Protein AF-A0A965PMH9-F1 (afdb_monomer_lite)

Foldseek 3Di:
DDDPDDDLDPVVLCVQLNQLLLQLLLQQCVQFVPDDQPWGKRPDDLVNSCQLSVHDSVSSVSSLVSCVVVVQWDWDCDDPDIIITGNPVPDPPSSVVSSVVCVVVSVVSVVVVVVVVVPPDD

pLDDT: mean 71.99, std 14.09, range [33.69, 89.69]

Sequence (122 aa):
KTTKMYNPKNEQFDEQFGLGASMVLTALYFDVKNKPECIQYSALTSRQLSSLATTSPRTTANILDRMEAQDLIKRDYNGNYRSILVNLNKLPEDLVNLCENNAKEFEKRAYATITSSKMVFA

Secondary structure (DSSP, 8-state):
---------HHHHHHHH-TTHHHHHHHHHHHHHTS-TT-PEE---HHHHHHHTT--HHHHHHHHHHHHTTTSEEEEEETTEEEEEE-GGGS-HHHHHHHHHHHHHHHHHHHHHHHHTTSS--

Radius of gyration: 14.68 Å; chains: 1; bounding box: 46×26×40 Å

Structure (mmCIF, N/CA/C/O backbone):
data_AF-A0A965PMH9-F1
#
_entry.id   AF-A0A965PMH9-F1
#
loop_
_atom_site.group_PDB
_atom_site.id
_atom_site.type_symbol
_atom_site.label_atom_id
_atom_site.label_alt_id
_atom_site.label_comp_id
_atom_site.label_asym_id
_atom_site.label_entity_id
_atom_site.label_seq_id
_atom_site.pdbx_PDB_ins_code
_atom_site.Cartn_x
_atom_site.Cartn_y
_atom_site.Cartn_z
_atom_site.occupancy
_atom_site.B_iso_or_equiv
_atom_site.auth_seq_id
_atom_site.auth_comp_id
_atom_site.auth_asym_id
_atom_site.auth_atom_id
_atom_site.pdbx_PDB_model_num
ATOM 1 N N . LYS A 1 1 ? -20.057 -5.784 20.564 1.00 40.22 1 LYS A N 1
ATOM 2 C CA . LYS A 1 1 ? -18.866 -5.865 19.683 1.00 40.22 1 LYS A CA 1
ATOM 3 C C . LYS A 1 1 ? -18.104 -4.559 19.838 1.00 40.22 1 LYS A C 1
ATOM 5 O O . LYS A 1 1 ? -18.588 -3.545 19.367 1.00 40.22 1 LYS A O 1
ATOM 10 N N . THR A 1 2 ? -17.005 -4.561 20.584 1.00 37.84 2 THR A N 1
ATOM 11 C CA . THR A 1 2 ? -16.127 -3.398 20.741 1.00 37.84 2 THR A CA 1
ATOM 12 C C . THR A 1 2 ? -15.316 -3.238 19.460 1.00 37.84 2 THR A C 1
ATOM 14 O O . THR A 1 2 ? -14.503 -4.093 19.112 1.00 37.84 2 THR A O 1
ATOM 17 N N . THR A 1 3 ? -15.594 -2.177 18.712 1.00 41.25 3 THR A N 1
ATOM 18 C CA . THR A 1 3 ? -14.730 -1.678 17.644 1.00 41.25 3 THR A CA 1
ATOM 19 C C . THR A 1 3 ? -13.379 -1.383 18.282 1.00 41.25 3 THR A C 1
ATOM 21 O O . THR A 1 3 ? -13.275 -0.507 19.138 1.00 41.25 3 THR A O 1
ATOM 24 N N . LYS A 1 4 ? -12.356 -2.175 17.946 1.00 43.81 4 LYS A N 1
ATOM 25 C CA . LYS A 1 4 ? -10.981 -1.881 18.352 1.00 43.81 4 LYS A CA 1
ATOM 26 C C . LYS A 1 4 ? -10.648 -0.497 17.798 1.00 43.81 4 LYS A C 1
ATOM 28 O O . LYS A 1 4 ? -10.645 -0.316 16.584 1.00 43.81 4 LYS A O 1
ATOM 33 N N . MET A 1 5 ? -10.471 0.473 18.690 1.00 46.69 5 MET A N 1
ATOM 34 C CA . MET A 1 5 ? -10.009 1.806 18.324 1.00 46.69 5 MET A CA 1
ATOM 35 C C . MET A 1 5 ? -8.607 1.681 17.725 1.00 46.69 5 MET A C 1
ATOM 37 O O . MET A 1 5 ? -7.726 1.060 18.322 1.00 46.69 5 MET A O 1
ATOM 41 N N . TYR A 1 6 ? -8.452 2.226 16.522 1.00 52.59 6 TYR A N 1
ATOM 42 C CA . TYR A 1 6 ? -7.184 2.341 15.812 1.00 52.59 6 TYR A CA 1
ATOM 43 C C . TYR A 1 6 ? -6.236 3.252 16.603 1.00 52.59 6 TYR A C 1
ATOM 45 O O . TYR A 1 6 ? -6.685 4.212 17.225 1.00 52.59 6 TYR A O 1
ATOM 53 N N . ASN A 1 7 ? -4.939 2.944 16.608 1.00 49.53 7 ASN A N 1
ATOM 54 C CA . ASN A 1 7 ? -3.932 3.750 17.297 1.00 49.53 7 ASN A CA 1
ATOM 55 C C . ASN A 1 7 ? -2.803 4.095 16.297 1.00 49.53 7 ASN A C 1
ATOM 57 O O . ASN A 1 7 ? -2.212 3.179 15.722 1.00 49.53 7 ASN A O 1
ATOM 61 N N . PRO A 1 8 ? -2.539 5.386 16.017 1.00 52.25 8 PRO A N 1
ATOM 62 C CA . PRO A 1 8 ? -1.832 5.846 14.812 1.00 52.25 8 PRO A CA 1
ATOM 63 C C . PRO A 1 8 ? -0.298 5.728 14.837 1.00 52.25 8 PRO A C 1
ATOM 65 O O . PRO A 1 8 ? 0.385 6.442 14.106 1.00 52.25 8 PRO A O 1
ATOM 68 N N . LYS A 1 9 ? 0.301 4.864 15.665 1.00 63.41 9 LYS A N 1
ATOM 69 C CA . LYS A 1 9 ? 1.767 4.698 15.674 1.00 63.41 9 LYS A CA 1
ATOM 70 C C . LYS A 1 9 ? 2.210 3.668 14.633 1.00 63.41 9 LYS A C 1
ATOM 72 O O . LYS A 1 9 ? 1.653 2.576 14.579 1.00 63.41 9 LYS A O 1
ATOM 77 N N . ASN A 1 10 ? 3.261 3.991 13.868 1.00 60.34 10 ASN A N 1
ATOM 78 C CA . ASN A 1 10 ? 3.868 3.104 12.858 1.00 60.34 10 ASN A CA 1
ATOM 79 C C . ASN A 1 10 ? 4.100 1.677 13.386 1.00 60.34 10 ASN A C 1
ATOM 81 O O . ASN A 1 10 ? 3.728 0.713 12.726 1.00 60.34 10 ASN A O 1
ATOM 85 N N . GLU A 1 11 ? 4.647 1.551 14.598 1.00 66.19 11 GLU A N 1
ATOM 86 C CA . GLU A 1 11 ? 4.929 0.258 15.238 1.00 66.19 11 GLU A CA 1
ATOM 87 C C . GLU A 1 11 ? 3.658 -0.572 15.469 1.00 66.19 11 GLU A C 1
ATOM 89 O O . GLU A 1 11 ? 3.647 -1.764 15.194 1.00 66.19 11 GLU A O 1
ATOM 94 N N . GLN A 1 12 ? 2.553 0.056 15.875 1.00 72.12 12 GLN A N 1
ATOM 95 C CA . GLN A 1 12 ? 1.289 -0.639 16.150 1.00 72.12 12 GLN A CA 1
ATOM 96 C C . GLN A 1 12 ? 0.563 -1.052 14.866 1.00 72.12 12 GLN A C 1
ATOM 98 O O . GLN A 1 12 ? -0.074 -2.105 14.814 1.00 72.12 12 GLN A O 1
ATOM 103 N N . PHE A 1 13 ? 0.679 -0.243 13.810 1.00 75.75 13 PHE A N 1
ATOM 104 C CA . PHE A 1 13 ? 0.151 -0.595 12.495 1.00 75.75 13 PHE A CA 1
ATOM 105 C C . PHE A 1 13 ? 0.910 -1.788 11.898 1.00 75.75 13 PHE A C 1
ATOM 107 O O . PHE A 1 13 ? 0.302 -2.751 11.422 1.00 75.75 13 PHE A O 1
ATOM 114 N N . ASP A 1 14 ? 2.239 -1.767 11.986 1.00 81.25 14 ASP A N 1
ATOM 115 C CA . ASP A 1 14 ? 3.089 -2.869 11.540 1.00 81.25 14 ASP A CA 1
ATOM 116 C C . ASP A 1 14 ? 2.913 -4.129 12.407 1.00 81.25 14 ASP A C 1
ATOM 118 O O . ASP A 1 14 ? 2.924 -5.240 11.881 1.00 81.25 14 ASP A O 1
ATOM 122 N N . GLU A 1 15 ? 2.663 -4.008 13.711 1.00 81.31 15 GLU A N 1
ATOM 123 C CA . GLU A 1 15 ? 2.304 -5.148 14.569 1.00 81.31 15 GLU A CA 1
ATOM 124 C C . GLU A 1 15 ? 0.974 -5.795 14.150 1.00 81.31 15 GLU A C 1
ATOM 126 O O . GLU A 1 15 ? 0.849 -7.023 14.123 1.00 81.31 15 GLU A O 1
ATOM 131 N N . GLN A 1 16 ? -0.021 -4.984 13.783 1.00 79.19 16 GLN A N 1
ATOM 132 C CA . GLN A 1 16 ? -1.353 -5.461 13.413 1.00 79.19 16 GLN A CA 1
ATOM 133 C C . GLN A 1 16 ? -1.386 -6.099 12.016 1.00 79.19 16 GLN A C 1
ATOM 135 O O . GLN A 1 16 ? -2.011 -7.146 11.816 1.00 79.19 16 GLN A O 1
ATOM 140 N N . PHE A 1 17 ? -0.723 -5.480 11.038 1.00 79.50 17 PHE A N 1
ATOM 141 C CA . PHE A 1 17 ? -0.806 -5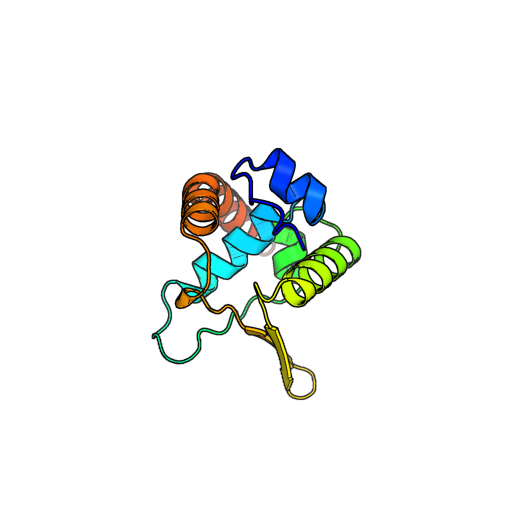.879 9.631 1.00 79.50 17 PHE A CA 1
ATOM 142 C C . PHE A 1 17 ? 0.431 -6.641 9.142 1.00 79.50 17 PHE A C 1
ATOM 144 O O . PHE A 1 17 ? 0.321 -7.445 8.216 1.00 79.50 17 PHE A O 1
ATOM 151 N N . GLY A 1 18 ? 1.560 -6.532 9.835 1.00 83.38 18 GLY A N 1
ATOM 152 C CA . GLY A 1 18 ? 2.847 -7.136 9.495 1.00 83.38 18 GLY A CA 1
ATOM 153 C C . GLY A 1 18 ? 3.917 -6.070 9.250 1.00 83.38 18 GLY A C 1
ATOM 154 O O . GLY A 1 18 ? 3.615 -4.986 8.757 1.00 83.38 18 GLY A O 1
ATOM 155 N N . LEU A 1 19 ? 5.175 -6.390 9.569 1.00 84.25 19 LEU A N 1
ATOM 156 C CA . LEU A 1 19 ? 6.309 -5.476 9.400 1.00 84.25 19 LEU A CA 1
ATOM 157 C C . LEU A 1 19 ? 6.363 -4.916 7.968 1.00 84.25 19 LEU A C 1
ATOM 159 O O . LEU A 1 19 ? 6.360 -5.691 7.009 1.00 84.25 19 LEU A O 1
ATOM 163 N N . GLY A 1 20 ? 6.428 -3.588 7.831 1.00 82.88 20 GLY A N 1
ATOM 164 C CA . GLY A 1 20 ? 6.437 -2.888 6.545 1.00 82.88 20 GLY A CA 1
ATOM 165 C C . GLY A 1 20 ? 5.051 -2.589 5.963 1.00 82.88 20 GLY A C 1
ATOM 166 O O . GLY A 1 20 ? 4.966 -2.058 4.854 1.00 82.88 20 GLY A O 1
ATOM 167 N N . ALA A 1 21 ? 3.963 -2.891 6.679 1.00 85.94 21 ALA A N 1
ATOM 168 C CA . ALA A 1 21 ? 2.601 -2.577 6.250 1.00 85.94 21 ALA A CA 1
ATOM 169 C C . ALA A 1 21 ? 2.366 -1.071 6.098 1.00 85.94 21 ALA A C 1
ATOM 171 O O . ALA A 1 21 ? 1.761 -0.643 5.115 1.00 85.94 21 ALA A O 1
ATOM 172 N N . SER A 1 22 ? 2.887 -0.269 7.024 1.00 87.00 22 SER A N 1
ATOM 173 C CA . SER A 1 22 ? 2.860 1.197 6.966 1.00 87.00 22 SER A CA 1
ATOM 174 C C . SER A 1 22 ? 3.445 1.728 5.651 1.00 87.00 22 SER A C 1
ATOM 176 O O . SER A 1 22 ? 2.840 2.576 4.993 1.00 87.00 22 SER A O 1
ATOM 178 N N . MET A 1 23 ? 4.568 1.164 5.199 1.00 85.19 23 MET A N 1
ATOM 179 C CA . MET A 1 23 ? 5.212 1.519 3.930 1.00 85.19 23 MET A CA 1
ATOM 180 C C . MET A 1 23 ? 4.420 1.050 2.706 1.00 85.19 23 MET A C 1
ATOM 182 O O . MET A 1 23 ? 4.335 1.788 1.726 1.00 85.19 23 MET A O 1
ATOM 186 N N . VAL A 1 24 ? 3.814 -0.144 2.751 1.00 86.69 24 VAL A N 1
ATOM 187 C CA . VAL A 1 24 ? 2.933 -0.634 1.672 1.00 86.69 24 VAL A CA 1
ATOM 188 C C . VAL A 1 24 ? 1.728 0.290 1.505 1.00 86.69 24 VAL A C 1
ATOM 190 O O . VAL A 1 24 ? 1.423 0.692 0.383 1.00 86.69 24 VAL A O 1
ATOM 193 N N . LEU A 1 25 ? 1.072 0.663 2.608 1.00 85.44 25 LEU A N 1
ATOM 194 C CA . LEU A 1 25 ? -0.071 1.573 2.576 1.00 85.44 25 LEU A CA 1
ATOM 195 C C . LEU A 1 25 ? 0.336 2.950 2.049 1.00 85.44 25 LEU A C 1
ATOM 197 O O . LEU A 1 25 ? -0.341 3.492 1.183 1.00 85.44 25 LEU A O 1
ATOM 201 N N . THR A 1 26 ? 1.474 3.468 2.5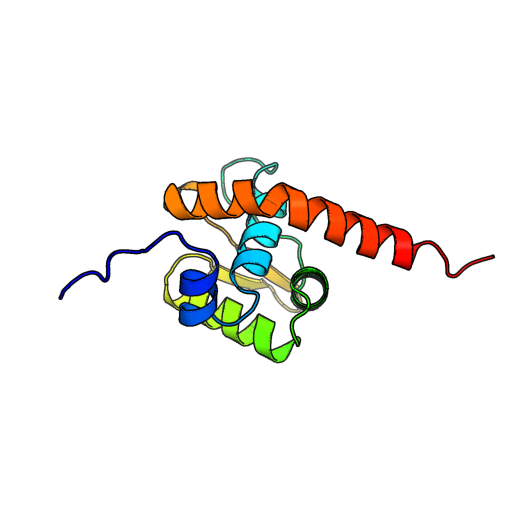11 1.00 86.56 26 THR A N 1
ATOM 202 C CA . THR A 1 26 ? 2.031 4.748 2.053 1.00 86.56 26 THR A CA 1
ATOM 203 C C . THR A 1 26 ? 2.293 4.730 0.543 1.00 86.56 26 THR A C 1
ATOM 205 O O . THR A 1 26 ? 1.914 5.661 -0.165 1.00 86.56 26 THR A O 1
ATOM 208 N N . ALA A 1 27 ? 2.879 3.646 0.026 1.00 84.19 27 ALA A N 1
ATOM 209 C CA . ALA A 1 27 ? 3.154 3.481 -1.400 1.00 84.19 27 ALA A CA 1
ATOM 210 C C . ALA A 1 27 ? 1.876 3.491 -2.244 1.00 84.19 27 ALA A C 1
ATOM 212 O O . ALA A 1 27 ? 1.794 4.190 -3.254 1.00 84.19 27 ALA A O 1
ATOM 213 N N . LEU A 1 28 ? 0.876 2.726 -1.805 1.00 83.69 28 LEU A N 1
ATOM 214 C CA . LEU A 1 28 ? -0.431 2.674 -2.444 1.00 83.69 28 LEU A CA 1
ATOM 215 C C . LEU A 1 28 ? -1.100 4.052 -2.419 1.00 83.69 28 LEU A C 1
ATOM 217 O O . LEU A 1 28 ? -1.525 4.531 -3.466 1.00 83.69 28 LEU A O 1
ATOM 221 N N . TYR A 1 29 ? -1.124 4.704 -1.253 1.00 84.38 29 TYR A N 1
ATOM 222 C CA . TYR A 1 29 ? -1.707 6.027 -1.041 1.00 84.38 29 TYR A CA 1
ATOM 223 C C . TYR A 1 29 ? -1.132 7.072 -2.000 1.00 84.38 29 TYR A C 1
ATOM 225 O O . TYR A 1 29 ? -1.891 7.745 -2.690 1.00 84.38 29 TYR A O 1
ATOM 233 N N . PHE A 1 30 ? 0.192 7.185 -2.117 1.00 80.19 30 PHE A N 1
ATOM 234 C CA . PHE A 1 30 ? 0.800 8.175 -3.013 1.00 80.19 30 PHE A CA 1
ATOM 235 C C . PHE A 1 30 ? 0.576 7.886 -4.495 1.00 80.19 30 PHE A C 1
ATOM 237 O O . PHE A 1 30 ? 0.427 8.822 -5.283 1.00 80.19 30 PHE A O 1
ATOM 244 N N . ASP A 1 31 ? 0.509 6.612 -4.879 1.00 81.06 31 ASP A N 1
ATOM 245 C CA . ASP A 1 31 ? 0.192 6.235 -6.254 1.00 81.06 31 ASP A CA 1
ATOM 246 C C . ASP A 1 31 ? -1.265 6.569 -6.625 1.00 81.06 31 ASP A C 1
ATOM 248 O O . ASP A 1 31 ? -1.558 6.824 -7.794 1.00 81.06 31 ASP A O 1
ATOM 252 N N . VAL A 1 32 ? -2.191 6.599 -5.659 1.00 79.12 32 VAL A N 1
ATOM 253 C CA . VAL A 1 32 ? -3.604 6.930 -5.915 1.00 79.12 32 VAL A CA 1
ATOM 254 C C . VAL A 1 32 ? -3.982 8.391 -5.646 1.00 79.12 32 VAL A C 1
ATOM 256 O O . VAL A 1 32 ? -4.819 8.915 -6.376 1.00 79.12 32 VAL A O 1
ATOM 259 N N . LYS A 1 33 ? -3.335 9.084 -4.695 1.00 77.31 33 LYS A N 1
ATOM 260 C CA . LYS A 1 33 ? -3.679 10.456 -4.248 1.00 77.31 33 LYS A CA 1
ATOM 261 C C . LYS A 1 33 ? -3.735 11.479 -5.383 1.00 77.31 33 LYS A C 1
ATOM 263 O O . LYS A 1 33 ? -4.531 12.408 -5.334 1.00 77.31 33 LYS A O 1
ATOM 268 N N . ASN A 1 34 ? -2.913 11.294 -6.413 1.00 69.88 34 ASN A N 1
ATOM 269 C CA . ASN A 1 34 ? -2.815 12.211 -7.551 1.00 69.88 34 ASN A CA 1
ATOM 270 C C . ASN A 1 34 ? -3.714 11.820 -8.744 1.00 69.88 34 ASN A C 1
ATOM 272 O O . ASN A 1 34 ? -3.612 12.431 -9.808 1.00 69.88 34 ASN A O 1
ATOM 276 N N . LYS A 1 35 ? -4.560 10.787 -8.613 1.00 69.69 35 LYS A N 1
ATOM 277 C CA . LYS A 1 35 ? -5.450 10.291 -9.680 1.00 69.69 35 LYS A CA 1
ATOM 278 C C . LYS A 1 35 ? -6.883 10.834 -9.499 1.00 69.69 35 LYS A C 1
ATOM 280 O O . LYS A 1 35 ? -7.296 11.076 -8.372 1.00 69.69 35 LYS A O 1
ATOM 285 N N . PRO A 1 36 ? -7.672 11.030 -10.569 1.00 58.28 36 PRO A N 1
ATOM 286 C CA . PRO A 1 36 ? -9.042 11.553 -10.464 1.00 58.28 36 PRO A CA 1
ATOM 287 C C . PRO A 1 36 ? -10.005 10.633 -9.675 1.00 58.28 36 PRO A C 1
ATOM 289 O O . PRO A 1 36 ? -9.831 9.417 -9.630 1.00 58.28 36 PRO A O 1
ATOM 292 N N . GLU A 1 37 ? -11.023 11.244 -9.055 1.00 56.09 37 GLU A N 1
ATOM 293 C CA . GLU A 1 37 ? -11.726 10.796 -7.831 1.00 56.09 37 GLU A CA 1
ATOM 294 C C . GLU A 1 37 ? -12.640 9.560 -7.928 1.00 56.09 37 GLU A C 1
ATOM 296 O O . GLU A 1 37 ? -13.006 9.000 -6.896 1.00 56.09 37 GLU A O 1
ATOM 301 N N . CYS A 1 38 ? -13.048 9.109 -9.117 1.00 52.81 38 CYS A N 1
ATOM 302 C CA . CYS A 1 38 ? -14.198 8.198 -9.209 1.00 52.81 38 CYS A CA 1
ATOM 303 C C . CYS A 1 38 ? -13.905 6.796 -8.645 1.00 52.81 38 CYS A C 1
ATOM 305 O O . CYS A 1 38 ? -14.716 6.251 -7.902 1.00 52.81 38 CYS A O 1
ATOM 307 N N . ILE A 1 39 ? -12.750 6.220 -8.991 1.00 55.91 39 ILE A N 1
ATOM 308 C CA . ILE A 1 39 ? -12.183 4.982 -8.437 1.00 55.91 39 ILE A CA 1
ATOM 309 C C . ILE A 1 39 ? -10.678 5.063 -8.698 1.00 55.91 39 ILE A C 1
ATOM 311 O O . ILE A 1 39 ? -10.249 4.994 -9.851 1.00 55.91 39 ILE A O 1
ATOM 315 N N . GLN A 1 40 ? -9.868 5.233 -7.656 1.00 64.31 40 GLN A N 1
ATOM 316 C CA . GLN A 1 40 ? -8.427 5.354 -7.836 1.00 64.31 40 GLN A CA 1
ATOM 317 C C . GLN A 1 40 ? -7.760 3.977 -7.720 1.00 64.31 40 GLN A C 1
ATOM 319 O O . GLN A 1 40 ? -7.800 3.308 -6.685 1.00 64.31 40 GLN A O 1
ATOM 324 N N . TYR A 1 41 ? -7.158 3.543 -8.825 1.00 69.00 41 TYR A N 1
ATOM 325 C CA . TYR A 1 41 ? -6.438 2.278 -8.924 1.00 69.00 41 TYR A CA 1
ATOM 326 C C . TYR A 1 41 ? -4.959 2.512 -8.663 1.00 69.00 41 TYR A C 1
ATOM 328 O O . TYR A 1 41 ? -4.340 3.387 -9.287 1.00 69.00 41 TYR A O 1
ATOM 336 N N . SER A 1 42 ? -4.369 1.686 -7.807 1.00 72.62 42 SER A N 1
ATOM 337 C CA . SER A 1 42 ? -2.926 1.577 -7.774 1.00 72.62 42 SER A CA 1
ATOM 338 C C . SER A 1 42 ? -2.434 0.735 -8.950 1.00 72.62 42 SER A C 1
ATOM 340 O O . SER A 1 42 ? -2.937 -0.362 -9.206 1.00 72.62 42 SER A O 1
ATOM 342 N N . ALA A 1 43 ? -1.437 1.260 -9.659 1.00 71.12 43 ALA A N 1
ATOM 343 C CA . ALA A 1 43 ? -0.706 0.562 -10.711 1.00 71.12 43 ALA A CA 1
ATOM 344 C C . ALA A 1 43 ? 0.483 -0.242 -10.150 1.00 71.12 43 ALA A C 1
ATOM 346 O O . ALA A 1 43 ? 1.197 -0.901 -10.908 1.00 71.12 43 ALA A O 1
ATOM 347 N N . LEU A 1 44 ? 0.718 -0.186 -8.833 1.00 76.12 44 LEU A N 1
ATOM 348 C CA . LEU A 1 44 ? 1.833 -0.871 -8.195 1.00 76.12 44 LEU A CA 1
ATOM 349 C C . LEU A 1 44 ? 1.585 -2.378 -8.131 1.00 76.12 44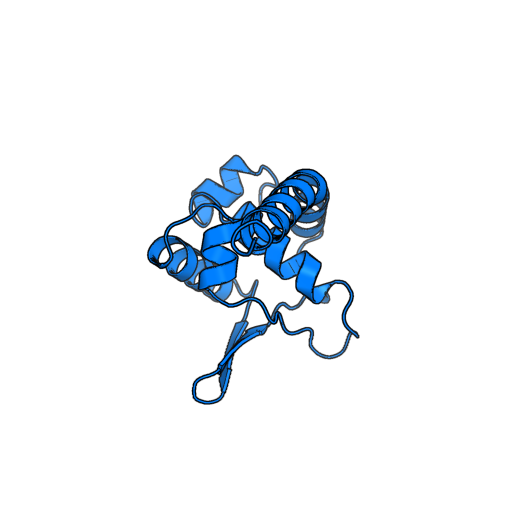 LEU A C 1
ATOM 351 O O . LEU A 1 44 ? 0.622 -2.870 -7.543 1.00 76.12 44 LEU A O 1
ATOM 355 N N . THR A 1 45 ? 2.519 -3.129 -8.700 1.00 76.62 45 THR A N 1
ATOM 356 C CA . THR A 1 45 ? 2.539 -4.589 -8.596 1.00 76.62 45 THR A CA 1
ATOM 357 C C . THR A 1 45 ? 3.004 -5.034 -7.210 1.00 76.62 45 THR A C 1
ATOM 359 O O . THR A 1 45 ? 3.783 -4.349 -6.543 1.00 76.62 45 THR A O 1
ATOM 362 N N . SER A 1 46 ? 2.637 -6.253 -6.800 1.00 77.25 46 SER A N 1
ATOM 363 C CA . SER A 1 46 ? 3.113 -6.843 -5.537 1.00 77.25 46 SER A CA 1
ATOM 364 C C . SER A 1 46 ? 4.643 -6.883 -5.428 1.00 77.25 46 SER A C 1
ATOM 366 O O . SER A 1 46 ? 5.175 -6.770 -4.330 1.00 77.25 46 SER A O 1
ATOM 368 N N . ARG A 1 47 ? 5.358 -6.997 -6.559 1.00 79.00 47 ARG A N 1
ATOM 369 C CA . ARG A 1 47 ? 6.828 -6.972 -6.612 1.00 79.00 47 ARG A CA 1
ATOM 370 C C . ARG A 1 47 ? 7.399 -5.576 -6.339 1.00 79.00 47 ARG A C 1
ATOM 372 O O . ARG A 1 47 ? 8.404 -5.447 -5.644 1.00 79.00 47 ARG A O 1
ATOM 379 N N . GLN A 1 48 ? 6.770 -4.531 -6.873 1.00 80.38 48 GLN A N 1
ATOM 380 C CA . GLN A 1 48 ? 7.168 -3.150 -6.583 1.00 80.38 48 GLN A CA 1
ATOM 381 C C . GLN A 1 48 ? 6.879 -2.807 -5.121 1.00 80.38 48 GLN A C 1
ATOM 383 O O . GLN A 1 48 ? 7.745 -2.259 -4.446 1.00 80.38 48 GLN A O 1
ATOM 388 N N . LEU A 1 49 ? 5.718 -3.220 -4.604 1.00 83.19 49 LEU A N 1
ATOM 389 C CA . LEU A 1 49 ? 5.365 -3.048 -3.194 1.00 83.19 49 LEU A CA 1
ATOM 390 C C . LEU A 1 49 ? 6.342 -3.775 -2.263 1.00 83.19 49 LEU A C 1
ATOM 392 O O . LEU A 1 49 ? 6.791 -3.184 -1.285 1.00 83.19 49 LEU A O 1
ATOM 396 N N . SER A 1 50 ? 6.735 -5.013 -2.587 1.00 83.44 50 SER A N 1
ATOM 397 C CA . SER A 1 50 ? 7.721 -5.751 -1.788 1.00 83.44 50 SER A CA 1
ATOM 398 C C . SER A 1 50 ? 9.080 -5.050 -1.762 1.00 83.44 50 SER A C 1
ATOM 400 O O . SER A 1 50 ? 9.708 -4.956 -0.711 1.00 83.44 50 SER A O 1
ATOM 4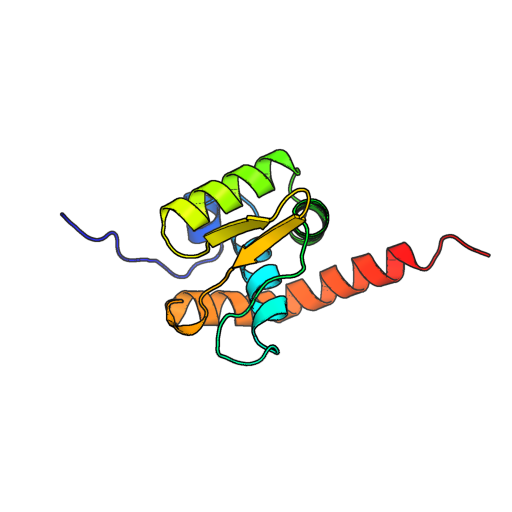02 N N . SER A 1 51 ? 9.504 -4.491 -2.901 1.00 83.06 51 SER A N 1
ATOM 403 C CA . SER A 1 51 ? 10.753 -3.729 -2.999 1.00 83.06 51 SER A CA 1
ATOM 404 C C . SER A 1 51 ? 10.705 -2.436 -2.180 1.00 83.06 51 SER A C 1
ATOM 406 O O . SER A 1 51 ? 11.623 -2.162 -1.415 1.00 83.06 51 SER A O 1
ATOM 408 N N . LEU A 1 52 ? 9.627 -1.656 -2.309 1.00 79.50 52 LEU A N 1
ATOM 409 C CA . LEU A 1 52 ? 9.467 -0.361 -1.636 1.00 79.50 52 LEU A CA 1
ATOM 410 C C . LEU A 1 52 ? 9.339 -0.506 -0.117 1.00 79.50 52 LEU A C 1
ATOM 412 O O . LEU A 1 52 ? 9.927 0.266 0.639 1.00 79.50 52 LEU A O 1
ATOM 416 N N . ALA A 1 53 ? 8.597 -1.519 0.328 1.00 80.38 53 ALA A N 1
ATOM 417 C CA . ALA A 1 53 ? 8.424 -1.815 1.742 1.00 80.38 53 ALA A CA 1
ATOM 418 C C . ALA A 1 53 ? 9.595 -2.607 2.339 1.00 80.38 53 ALA A C 1
ATOM 420 O O . ALA A 1 53 ? 9.579 -2.886 3.536 1.00 80.38 53 ALA A O 1
ATOM 421 N N . THR A 1 54 ? 10.609 -2.983 1.545 1.00 82.50 54 THR A N 1
ATOM 422 C CA . THR A 1 54 ? 11.717 -3.856 1.983 1.00 82.50 54 THR A CA 1
ATOM 423 C C . THR A 1 54 ? 11.214 -5.139 2.659 1.00 82.50 54 THR A C 1
ATOM 425 O O . THR A 1 54 ? 11.770 -5.616 3.644 1.00 82.50 54 THR A O 1
ATOM 428 N N . THR A 1 55 ? 10.123 -5.697 2.129 1.00 82.06 55 THR A N 1
ATOM 429 C CA . THR A 1 55 ? 9.483 -6.918 2.634 1.00 82.06 55 THR A CA 1
ATOM 430 C C . THR A 1 55 ? 9.621 -8.053 1.626 1.00 82.06 55 THR A C 1
ATOM 432 O O . THR A 1 55 ? 9.847 -7.837 0.436 1.00 82.06 55 THR A O 1
ATOM 435 N N . SER A 1 56 ? 9.477 -9.299 2.085 1.00 86.31 56 SER A N 1
ATOM 436 C CA . SER A 1 56 ? 9.405 -10.430 1.154 1.00 86.31 56 SER A CA 1
ATOM 437 C C . SER A 1 56 ? 8.087 -10.387 0.361 1.00 86.31 56 SER A C 1
ATOM 439 O O . SER A 1 56 ? 7.066 -10.001 0.936 1.00 86.31 56 SER A O 1
ATOM 441 N N . PRO A 1 57 ? 8.035 -10.862 -0.901 1.00 83.75 57 PRO A N 1
ATOM 442 C CA . PRO A 1 57 ? 6.788 -10.919 -1.672 1.00 83.75 57 PRO A CA 1
ATOM 443 C C . PRO A 1 57 ? 5.651 -11.660 -0.955 1.00 83.75 57 PRO A C 1
ATOM 445 O O . PRO A 1 57 ? 4.486 -11.284 -1.069 1.00 83.75 57 PRO A O 1
ATOM 448 N N . ARG A 1 58 ? 5.991 -12.693 -0.172 1.00 86.50 58 ARG A N 1
ATOM 449 C CA . ARG A 1 58 ? 5.036 -13.438 0.659 1.00 86.50 58 ARG A CA 1
ATOM 450 C C . ARG A 1 58 ? 4.490 -12.579 1.799 1.00 86.50 58 ARG A C 1
ATOM 452 O O . ARG A 1 58 ? 3.293 -12.600 2.060 1.00 86.50 58 ARG A O 1
ATOM 459 N N . THR A 1 59 ? 5.355 -11.812 2.457 1.00 87.12 59 THR A N 1
ATOM 460 C CA . THR A 1 59 ? 4.958 -10.866 3.507 1.00 87.12 59 THR A CA 1
ATOM 461 C C . THR A 1 59 ? 4.054 -9.779 2.936 1.00 87.12 59 THR A C 1
ATOM 463 O O . THR A 1 59 ? 3.000 -9.519 3.501 1.00 87.12 59 THR A O 1
ATOM 466 N N . THR A 1 60 ? 4.407 -9.200 1.785 1.00 86.38 60 THR A N 1
ATOM 467 C CA . THR A 1 60 ? 3.585 -8.191 1.104 1.00 86.38 60 THR A CA 1
ATOM 468 C C . THR A 1 60 ? 2.207 -8.739 0.737 1.00 86.38 60 THR A C 1
ATOM 470 O O . THR A 1 60 ? 1.210 -8.061 0.954 1.00 86.38 60 THR A O 1
ATOM 473 N N . ALA A 1 61 ? 2.124 -9.975 0.233 1.00 86.75 61 ALA A N 1
ATOM 474 C CA . ALA A 1 61 ? 0.843 -10.616 -0.056 1.00 86.75 61 ALA A CA 1
ATOM 475 C C . ALA A 1 61 ? -0.028 -10.747 1.205 1.00 86.75 61 ALA A C 1
ATOM 477 O O . ALA A 1 61 ? -1.178 -10.320 1.184 1.00 86.75 61 ALA A O 1
ATOM 478 N N . ASN A 1 62 ? 0.546 -11.219 2.318 1.00 88.94 62 ASN A N 1
ATOM 479 C CA . ASN A 1 62 ? -0.165 -11.329 3.595 1.00 88.94 62 ASN A CA 1
ATOM 480 C C . ASN A 1 62 ? -0.624 -9.964 4.139 1.00 88.94 62 ASN A C 1
ATOM 482 O O . ASN A 1 62 ? -1.699 -9.867 4.726 1.00 88.94 62 ASN A O 1
ATOM 486 N N . ILE A 1 63 ? 0.185 -8.912 3.967 1.00 89.69 63 ILE A N 1
ATOM 487 C CA . ILE A 1 63 ? -0.184 -7.539 4.342 1.00 89.69 63 ILE A CA 1
ATOM 488 C C . ILE A 1 63 ? -1.410 -7.099 3.535 1.00 89.69 63 ILE A C 1
ATOM 490 O O . ILE A 1 63 ? -2.384 -6.626 4.117 1.00 89.69 63 ILE A O 1
ATOM 494 N N . LEU A 1 64 ? -1.389 -7.304 2.214 1.00 87.38 64 LEU A N 1
ATOM 495 C CA . LEU A 1 64 ? -2.511 -6.965 1.336 1.00 87.38 64 LEU A CA 1
ATOM 496 C C . LEU A 1 64 ? -3.772 -7.766 1.691 1.00 87.38 64 LEU A C 1
ATOM 498 O O . LEU A 1 64 ? -4.851 -7.186 1.740 1.00 87.38 64 LEU A O 1
ATOM 502 N N . ASP A 1 65 ? -3.644 -9.061 2.000 1.00 89.12 65 ASP A N 1
ATOM 503 C CA . ASP A 1 65 ? -4.766 -9.895 2.457 1.00 89.12 65 ASP A CA 1
ATOM 504 C C . ASP A 1 65 ? -5.407 -9.322 3.733 1.00 89.12 65 ASP A C 1
ATOM 506 O O . ASP A 1 65 ? -6.629 -9.237 3.846 1.00 89.12 65 ASP A O 1
ATOM 510 N N . ARG A 1 66 ? -4.586 -8.891 4.701 1.00 88.00 66 ARG A N 1
ATOM 511 C CA . ARG A 1 66 ? -5.062 -8.315 5.970 1.00 88.00 66 ARG A CA 1
ATOM 512 C C . ARG A 1 66 ? -5.689 -6.936 5.790 1.00 88.00 66 ARG A C 1
ATOM 514 O O . ARG A 1 66 ? -6.677 -6.644 6.455 1.00 88.00 66 ARG A O 1
ATOM 521 N N . MET A 1 67 ? -5.135 -6.100 4.914 1.00 87.25 67 MET A N 1
ATOM 522 C CA . MET A 1 67 ? -5.707 -4.791 4.584 1.00 87.25 67 MET A CA 1
ATOM 523 C C . MET A 1 67 ? -7.054 -4.933 3.869 1.00 87.25 67 MET A C 1
ATOM 525 O O . MET A 1 67 ? -7.988 -4.196 4.178 1.00 87.25 67 MET A O 1
ATOM 529 N N . GLU A 1 68 ? -7.176 -5.901 2.957 1.00 86.38 68 GLU A N 1
ATOM 530 C CA . GLU A 1 68 ? -8.437 -6.212 2.278 1.00 86.38 68 GLU A CA 1
ATOM 531 C C . GLU A 1 68 ? -9.487 -6.746 3.257 1.00 86.38 68 GLU A C 1
ATOM 533 O O . GLU A 1 68 ? -10.628 -6.301 3.238 1.00 86.38 68 GLU A O 1
ATOM 538 N N . ALA A 1 69 ? -9.096 -7.615 4.195 1.00 85.88 69 ALA A N 1
ATOM 539 C CA . ALA A 1 69 ? -9.989 -8.115 5.243 1.00 85.88 69 ALA A CA 1
ATOM 540 C C . ALA A 1 69 ? -10.491 -7.033 6.222 1.00 85.88 69 ALA A C 1
ATOM 542 O O . ALA A 1 69 ? -11.384 -7.305 7.024 1.00 85.88 69 ALA A O 1
ATOM 543 N N . GLN A 1 70 ? -9.893 -5.839 6.212 1.00 81.06 70 GLN A N 1
ATOM 544 C CA . GLN A 1 70 ? -10.316 -4.677 7.003 1.00 81.06 70 GLN A CA 1
ATOM 545 C C . GLN A 1 70 ? -10.948 -3.577 6.132 1.00 81.06 70 GLN A C 1
ATOM 547 O O . GLN A 1 70 ? -11.076 -2.446 6.590 1.00 81.06 70 GLN A O 1
ATOM 552 N N . ASP A 1 71 ? -11.318 -3.890 4.885 1.00 79.12 71 ASP A N 1
ATOM 553 C CA . ASP A 1 71 ? -11.925 -2.961 3.921 1.00 79.12 71 ASP A CA 1
ATOM 554 C C . ASP A 1 71 ? -11.085 -1.697 3.626 1.00 79.12 71 ASP A C 1
ATOM 556 O O . ASP A 1 71 ? -11.608 -0.690 3.142 1.00 79.12 71 ASP A O 1
ATOM 560 N N . LEU A 1 72 ? -9.769 -1.735 3.879 1.00 79.50 72 LEU A N 1
ATOM 561 C CA . LEU A 1 72 ? -8.856 -0.618 3.585 1.00 79.50 72 LEU A CA 1
ATOM 562 C C . LEU A 1 72 ? -8.490 -0.558 2.098 1.00 79.50 72 LEU A C 1
ATOM 564 O O . LEU A 1 72 ? -8.285 0.516 1.533 1.00 79.50 72 LEU A O 1
ATOM 568 N N . ILE A 1 73 ? -8.404 -1.728 1.469 1.00 84.38 73 ILE A N 1
ATOM 569 C CA . ILE A 1 73 ? -8.140 -1.898 0.041 1.00 84.38 73 ILE A CA 1
ATOM 570 C C . ILE A 1 73 ? -9.091 -2.950 -0.523 1.00 84.38 73 ILE A C 1
ATOM 572 O O . ILE A 1 73 ? -9.675 -3.739 0.213 1.00 84.38 73 ILE A O 1
ATOM 576 N N . LYS A 1 74 ? -9.195 -3.011 -1.845 1.00 83.75 74 LYS A N 1
ATOM 577 C CA . LYS A 1 74 ? -9.840 -4.109 -2.561 1.00 83.75 74 LYS A CA 1
ATOM 578 C C . LYS A 1 74 ? -8.925 -4.553 -3.690 1.00 83.75 74 LYS A C 1
ATOM 580 O O . LYS A 1 74 ? -8.310 -3.717 -4.342 1.00 83.75 74 LYS A O 1
ATOM 585 N N . ARG A 1 75 ? -8.794 -5.846 -3.947 1.00 81.75 75 ARG A N 1
ATOM 586 C CA . ARG A 1 75 ? -8.030 -6.326 -5.105 1.00 81.75 75 ARG A CA 1
ATOM 587 C C . ARG A 1 75 ? -8.992 -6.685 -6.217 1.00 81.75 75 ARG A C 1
ATOM 589 O O . ARG A 1 75 ? -9.947 -7.428 -6.008 1.00 81.75 75 ARG A O 1
ATOM 596 N N . ASP A 1 76 ? -8.749 -6.121 -7.391 1.00 77.31 76 ASP A N 1
ATOM 597 C CA . ASP A 1 76 ? -9.475 -6.473 -8.600 1.00 77.31 76 ASP A CA 1
ATOM 598 C C . ASP A 1 76 ? -8.596 -7.363 -9.477 1.00 77.31 76 ASP A C 1
ATOM 600 O O . ASP A 1 76 ? -7.421 -7.072 -9.732 1.00 77.31 76 ASP A O 1
ATOM 604 N N . TYR A 1 77 ? -9.171 -8.482 -9.895 1.00 71.88 77 TYR A N 1
ATOM 605 C CA . TYR A 1 77 ? -8.495 -9.507 -10.676 1.00 71.88 77 TYR A CA 1
ATOM 606 C C . TYR A 1 77 ? -9.093 -9.486 -12.078 1.00 71.88 77 TYR A C 1
ATOM 608 O O . TYR A 1 77 ? -10.075 -10.173 -12.353 1.00 71.88 77 TYR A O 1
ATOM 616 N N . ASN A 1 78 ? -8.498 -8.694 -12.971 1.00 64.12 78 ASN A N 1
ATOM 617 C CA . ASN A 1 78 ? -8.898 -8.655 -14.373 1.00 64.12 78 ASN A CA 1
ATOM 618 C C . ASN A 1 78 ? -7.904 -9.468 -15.218 1.00 64.12 78 ASN A C 1
ATOM 620 O O . ASN A 1 78 ? -6.866 -8.975 -15.669 1.00 64.12 78 ASN A O 1
ATOM 624 N N . GLY A 1 79 ? -8.194 -10.762 -15.382 1.00 64.31 79 GLY A N 1
ATOM 625 C CA . GLY A 1 79 ? -7.320 -11.702 -16.086 1.00 64.31 79 GLY A CA 1
ATOM 626 C C . GLY A 1 79 ? -5.972 -11.889 -15.377 1.00 64.31 79 GLY A C 1
ATOM 627 O O . GLY A 1 79 ? -5.923 -12.231 -14.197 1.00 64.31 79 GLY A O 1
ATOM 628 N N . ASN A 1 80 ? -4.864 -11.659 -16.092 1.00 56.78 80 ASN A N 1
ATOM 629 C CA . ASN A 1 80 ? -3.507 -11.720 -15.523 1.00 56.78 80 ASN A CA 1
ATOM 630 C C . ASN A 1 80 ? -3.103 -10.441 -14.769 1.00 56.78 80 ASN A C 1
ATOM 632 O O . ASN A 1 80 ? -2.046 -10.409 -14.133 1.00 56.78 80 ASN A O 1
ATOM 636 N N . TYR A 1 81 ? -3.920 -9.388 -14.839 1.00 52.94 81 TYR A N 1
ATOM 637 C CA . TYR A 1 81 ? -3.651 -8.120 -14.179 1.00 52.94 81 TYR A CA 1
ATOM 638 C C . TYR A 1 81 ? -4.301 -8.102 -12.797 1.00 52.94 81 TYR A C 1
ATOM 640 O O . TYR A 1 81 ? -5.482 -8.407 -12.631 1.00 52.94 81 TYR A O 1
ATOM 648 N N . ARG A 1 82 ? -3.498 -7.751 -11.792 1.00 66.38 82 ARG A N 1
ATOM 649 C CA . ARG A 1 82 ? -3.943 -7.557 -10.411 1.00 66.38 82 ARG A CA 1
ATOM 650 C C . ARG A 1 82 ? -3.843 -6.075 -10.100 1.00 66.38 82 ARG A C 1
ATOM 652 O O . ARG A 1 82 ? -2.743 -5.581 -9.860 1.00 66.38 82 ARG A O 1
ATOM 659 N N . SER A 1 83 ? -4.968 -5.379 -10.147 1.00 70.88 83 SER A N 1
ATOM 660 C CA . SER A 1 83 ? -5.069 -3.977 -9.748 1.00 70.88 83 SER A CA 1
ATOM 661 C C . SER A 1 83 ? -5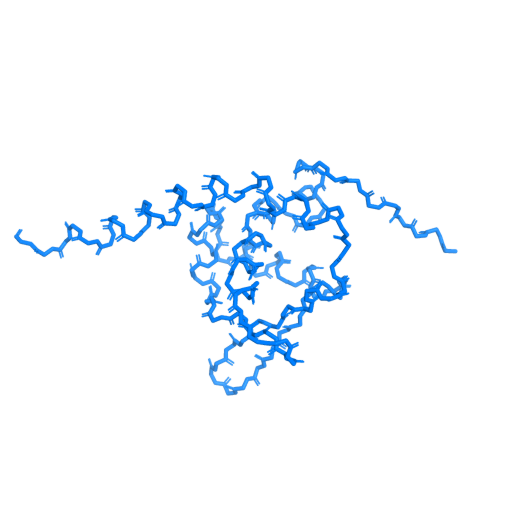.465 -3.901 -8.276 1.00 70.88 83 SER A C 1
ATOM 663 O O . SER A 1 83 ? -6.338 -4.636 -7.815 1.00 70.88 83 SER A O 1
ATOM 665 N N . ILE A 1 84 ? -4.819 -3.015 -7.518 1.00 77.06 84 ILE A N 1
ATOM 666 C CA . ILE A 1 84 ? -5.165 -2.777 -6.113 1.00 77.06 84 ILE A CA 1
ATOM 667 C C . ILE A 1 84 ? -5.981 -1.488 -6.058 1.00 77.06 84 ILE A C 1
ATOM 669 O O . ILE A 1 84 ? -5.485 -0.412 -6.374 1.00 77.06 84 ILE A O 1
ATOM 673 N N . LEU A 1 85 ? -7.246 -1.607 -5.685 1.00 72.88 85 LEU A N 1
ATOM 674 C CA . LEU A 1 85 ? -8.167 -0.507 -5.446 1.00 72.88 85 LEU A CA 1
ATOM 675 C C . LEU A 1 85 ? -7.965 0.025 -4.034 1.00 72.88 85 LEU A C 1
ATOM 677 O O . LEU A 1 85 ? -8.024 -0.733 -3.064 1.00 72.88 85 LEU A O 1
ATOM 681 N N . VAL A 1 86 ? -7.798 1.335 -3.913 1.00 71.19 86 VAL A N 1
ATOM 682 C CA . VAL A 1 86 ? -7.749 2.011 -2.616 1.00 71.19 86 VAL A CA 1
ATOM 683 C C . VAL A 1 86 ? -8.850 3.054 -2.606 1.00 71.19 86 VAL A C 1
ATOM 685 O O . VAL A 1 86 ? -8.907 3.912 -3.484 1.00 71.19 86 VAL A O 1
ATOM 688 N N . ASN A 1 87 ? -9.745 2.981 -1.625 1.00 69.75 87 ASN A N 1
ATOM 689 C CA . ASN A 1 87 ? -10.764 4.007 -1.456 1.00 69.75 87 ASN A CA 1
ATOM 690 C C . ASN A 1 87 ? -10.253 5.066 -0.479 1.00 69.75 87 ASN A C 1
ATOM 692 O O . ASN A 1 87 ? -10.473 4.955 0.726 1.00 69.75 87 ASN A O 1
ATOM 696 N N . LEU A 1 88 ? -9.579 6.091 -1.008 1.00 67.81 88 LEU A N 1
ATOM 697 C CA . LEU A 1 88 ? -9.040 7.181 -0.191 1.00 67.81 88 LEU A CA 1
ATOM 698 C C . LEU A 1 88 ? -10.114 7.891 0.638 1.00 67.81 88 LEU A C 1
ATOM 700 O O . LEU A 1 88 ? -9.854 8.252 1.778 1.00 67.81 88 LEU A O 1
ATOM 704 N N . ASN A 1 89 ? -11.338 8.001 0.117 1.00 65.44 89 ASN A N 1
ATOM 705 C CA . ASN A 1 89 ? -12.452 8.664 0.804 1.00 65.44 89 ASN A CA 1
ATOM 706 C C . ASN A 1 89 ? -12.950 7.892 2.036 1.00 65.44 89 ASN A C 1
ATOM 708 O O . ASN A 1 89 ? -13.720 8.426 2.830 1.00 65.44 89 ASN A O 1
ATOM 712 N N . LYS A 1 90 ? -12.551 6.624 2.184 1.00 70.19 90 LYS A N 1
ATOM 713 C CA . LYS A 1 90 ? -12.865 5.788 3.349 1.00 70.19 90 LYS A CA 1
ATOM 714 C C . LYS A 1 90 ? -11.672 5.586 4.278 1.00 70.19 90 LYS A C 1
ATOM 716 O O . LYS A 1 90 ? -11.832 4.925 5.304 1.00 70.19 90 LYS A O 1
ATOM 721 N N . LEU A 1 91 ? -10.494 6.114 3.937 1.00 76.69 91 LEU A N 1
ATOM 722 C CA . LEU A 1 91 ? -9.346 6.017 4.826 1.00 76.69 91 LEU A CA 1
ATOM 723 C C . LEU A 1 91 ? -9.559 6.936 6.037 1.00 76.69 91 LEU A C 1
ATOM 725 O O . LEU A 1 91 ? -9.848 8.119 5.860 1.00 76.69 91 LEU A O 1
ATOM 729 N N . PRO A 1 92 ? -9.403 6.419 7.267 1.00 79.31 92 PRO A N 1
ATOM 730 C CA . PRO A 1 92 ? -9.367 7.245 8.465 1.00 79.31 92 PRO A CA 1
ATOM 731 C C . PRO A 1 92 ? -8.286 8.326 8.357 1.00 79.31 92 PRO A C 1
ATOM 733 O O . PRO A 1 92 ? -7.180 8.048 7.886 1.00 79.31 92 PRO A O 1
ATOM 736 N N . GLU A 1 93 ? -8.577 9.526 8.860 1.00 77.88 93 GLU A N 1
ATOM 737 C CA . GLU A 1 93 ? -7.649 10.669 8.879 1.00 77.88 93 GLU A CA 1
ATOM 738 C C . GLU A 1 93 ? -6.307 10.318 9.546 1.00 77.88 93 GLU A C 1
ATOM 740 O O . GLU A 1 93 ? -5.239 10.698 9.075 1.00 77.88 93 GLU A O 1
ATOM 745 N N . ASP A 1 94 ? -6.343 9.468 10.569 1.00 77.69 94 ASP A N 1
ATOM 746 C CA . ASP A 1 94 ? -5.166 8.914 11.238 1.00 77.69 94 ASP A CA 1
ATOM 747 C C . ASP A 1 94 ? -4.222 8.145 10.297 1.00 77.69 94 ASP A C 1
ATOM 749 O O . ASP A 1 94 ? -3.000 8.285 10.383 1.00 77.69 94 ASP A O 1
ATOM 753 N N . LEU A 1 95 ? -4.770 7.344 9.376 1.00 78.56 95 LEU A N 1
ATOM 754 C CA . LEU A 1 95 ? -3.977 6.601 8.390 1.00 78.56 95 LEU A CA 1
ATOM 755 C C . LEU A 1 95 ? -3.470 7.512 7.275 1.00 78.56 95 LEU A C 1
ATOM 757 O O . LEU A 1 95 ? -2.381 7.281 6.748 1.00 78.56 95 LEU A O 1
ATOM 761 N N . VAL A 1 96 ? -4.225 8.557 6.939 1.00 81.44 96 VAL A N 1
ATOM 762 C CA . VAL A 1 96 ? -3.766 9.604 6.023 1.00 81.44 96 VAL A CA 1
ATOM 763 C C . VAL A 1 96 ? -2.547 10.309 6.618 1.00 81.44 96 VAL A C 1
ATOM 765 O O . VAL A 1 96 ? -1.499 10.356 5.976 1.00 81.44 96 VAL A O 1
ATOM 768 N N . ASN A 1 97 ? -2.631 10.743 7.876 1.00 82.12 97 ASN A N 1
ATOM 769 C CA . ASN A 1 97 ? -1.523 11.366 8.601 1.00 82.12 97 ASN A CA 1
ATOM 770 C C . ASN A 1 97 ? -0.308 10.434 8.707 1.00 82.12 97 ASN A C 1
ATOM 772 O O . ASN A 1 97 ? 0.830 10.872 8.539 1.00 82.12 97 ASN A O 1
ATOM 776 N N . LEU A 1 98 ? -0.530 9.134 8.929 1.00 82.19 98 LEU A N 1
ATOM 777 C CA . LEU A 1 98 ? 0.529 8.123 8.911 1.00 82.19 98 LEU A CA 1
ATOM 778 C C . LEU A 1 98 ? 1.252 8.080 7.556 1.00 82.19 98 LEU A C 1
ATOM 780 O O . LEU A 1 98 ? 2.482 8.117 7.507 1.00 82.19 98 LEU A O 1
ATOM 784 N N . CYS A 1 99 ? 0.493 8.038 6.457 1.00 83.69 99 CYS A N 1
ATOM 785 C CA . CYS A 1 99 ? 1.049 8.021 5.105 1.00 83.69 99 CYS A CA 1
ATOM 786 C C . CYS A 1 99 ? 1.823 9.308 4.801 1.00 83.69 99 CYS A C 1
ATOM 788 O O . CYS A 1 99 ? 2.917 9.250 4.244 1.00 83.69 99 CYS A O 1
ATOM 790 N N . GLU A 1 100 ? 1.298 10.469 5.194 1.00 83.38 100 GLU A N 1
ATOM 791 C CA . GLU A 1 100 ? 1.974 11.752 4.986 1.00 83.38 100 GLU A CA 1
ATOM 792 C C . GLU A 1 100 ? 3.256 11.891 5.816 1.00 83.38 100 GLU A C 1
ATOM 794 O O . GLU A 1 100 ? 4.264 12.391 5.315 1.00 83.38 100 GLU A O 1
ATOM 799 N N . ASN A 1 101 ? 3.279 11.365 7.041 1.00 81.56 101 ASN A N 1
ATOM 800 C CA . ASN A 1 101 ? 4.492 11.320 7.858 1.00 81.56 101 ASN A CA 1
ATOM 801 C C . ASN A 1 101 ? 5.560 10.401 7.247 1.00 81.56 101 ASN A C 1
ATOM 803 O O . ASN A 1 101 ? 6.743 10.752 7.210 1.00 81.56 101 ASN A O 1
ATOM 807 N N . ASN A 1 102 ? 5.143 9.258 6.700 1.00 78.62 102 ASN A N 1
ATOM 808 C CA . ASN A 1 102 ? 6.036 8.302 6.046 1.00 78.62 102 ASN A CA 1
ATOM 809 C C . ASN A 1 102 ? 6.453 8.733 4.630 1.00 78.62 102 ASN A C 1
ATOM 811 O O . ASN A 1 102 ? 7.392 8.167 4.069 1.00 78.62 102 ASN A O 1
ATOM 815 N N . ALA A 1 103 ? 5.820 9.764 4.063 1.00 75.81 103 ALA A N 1
ATOM 816 C CA . ALA A 1 103 ? 6.085 10.274 2.718 1.00 75.81 103 ALA A CA 1
ATOM 817 C C . ALA A 1 103 ? 7.557 10.620 2.487 1.00 75.81 103 ALA A C 1
ATOM 819 O O . ALA A 1 103 ? 8.135 10.256 1.467 1.00 75.81 103 ALA A O 1
ATOM 820 N N . LYS A 1 104 ? 8.191 11.272 3.469 1.00 70.44 104 LYS A N 1
ATOM 821 C CA . LYS A 1 104 ? 9.600 11.683 3.373 1.00 70.44 104 LYS A CA 1
ATOM 822 C C . LYS A 1 104 ? 10.549 10.489 3.309 1.00 70.44 104 LYS A C 1
ATOM 824 O O . LYS A 1 104 ? 11.594 10.568 2.666 1.00 70.44 104 LYS A O 1
ATOM 829 N N . GLU A 1 105 ? 10.216 9.392 3.985 1.00 69.81 105 GLU A N 1
ATOM 830 C CA . GLU A 1 105 ? 10.983 8.150 3.878 1.00 69.81 105 GLU A CA 1
ATOM 831 C C . GLU A 1 105 ? 10.674 7.408 2.581 1.00 69.81 105 GLU A C 1
ATOM 833 O O . GLU A 1 105 ? 11.586 6.895 1.930 1.00 69.81 105 GLU A O 1
ATOM 838 N N . PHE A 1 106 ? 9.400 7.385 2.191 1.00 71.56 106 PHE A N 1
ATOM 839 C CA . PHE A 1 106 ? 8.939 6.766 0.961 1.00 71.56 106 PHE A CA 1
ATOM 840 C C . PHE A 1 106 ? 9.599 7.389 -0.272 1.00 71.56 106 PHE A C 1
ATOM 842 O O . PHE A 1 106 ? 10.168 6.656 -1.076 1.00 71.56 106 PHE A O 1
ATOM 849 N N . GLU A 1 107 ? 9.616 8.720 -0.392 1.00 69.00 107 GLU A N 1
ATOM 850 C CA . GLU A 1 107 ? 10.272 9.426 -1.496 1.00 69.00 107 GLU A CA 1
ATOM 851 C C . GLU A 1 107 ? 11.755 9.062 -1.579 1.00 69.00 107 GLU A C 1
ATOM 853 O O . GLU A 1 107 ? 12.223 8.643 -2.636 1.00 69.00 107 GLU A O 1
ATOM 858 N N . LYS A 1 108 ? 12.493 9.117 -0.461 1.00 67.69 108 LYS A N 1
ATOM 859 C CA . LYS A 1 108 ? 13.918 8.743 -0.431 1.00 67.69 108 LYS A CA 1
ATOM 860 C C . LYS A 1 108 ? 14.157 7.316 -0.940 1.00 67.69 108 LYS A C 1
ATOM 862 O O . LYS A 1 108 ? 15.084 7.092 -1.717 1.00 67.69 108 LYS A O 1
ATOM 867 N N . ARG A 1 109 ? 13.321 6.353 -0.533 1.00 67.44 109 ARG A N 1
ATOM 868 C CA . ARG A 1 109 ? 13.443 4.938 -0.937 1.00 67.44 109 ARG A CA 1
ATOM 869 C C . ARG A 1 109 ? 12.994 4.693 -2.379 1.00 67.44 109 ARG A C 1
ATOM 871 O O . ARG A 1 109 ? 13.643 3.932 -3.100 1.00 67.44 109 ARG A O 1
ATOM 878 N N . ALA A 1 110 ? 11.925 5.346 -2.825 1.00 65.56 110 ALA A N 1
ATOM 879 C CA . ALA A 1 110 ? 11.455 5.281 -4.204 1.00 65.56 110 ALA A CA 1
ATOM 880 C C . ALA A 1 110 ? 12.512 5.853 -5.162 1.00 65.56 110 ALA A C 1
ATOM 882 O O . ALA A 1 110 ? 12.880 5.183 -6.128 1.00 65.56 110 ALA A O 1
ATOM 883 N N . TYR A 1 111 ? 13.090 7.018 -4.839 1.00 57.78 111 TYR A N 1
ATOM 884 C CA . TYR A 1 111 ? 14.209 7.590 -5.590 1.00 57.78 111 TYR A CA 1
ATOM 885 C C . TYR A 1 111 ? 15.408 6.643 -5.632 1.00 57.78 111 TYR A C 1
ATOM 887 O O . TYR A 1 111 ? 15.939 6.429 -6.716 1.00 57.78 111 TYR A O 1
ATOM 895 N N . ALA A 1 112 ? 15.789 6.020 -4.511 1.00 57.59 112 ALA A N 1
ATOM 896 C CA . ALA A 1 112 ? 16.888 5.051 -4.470 1.00 57.59 112 ALA A CA 1
ATOM 897 C C . ALA A 1 112 ? 16.632 3.805 -5.336 1.00 57.59 112 ALA A C 1
ATOM 899 O O . ALA A 1 112 ? 17.559 3.263 -5.931 1.00 57.59 112 ALA A O 1
ATOM 900 N N . THR A 1 113 ? 15.379 3.359 -5.438 1.00 58.22 113 THR A N 1
ATOM 901 C CA . THR A 1 113 ? 14.990 2.210 -6.273 1.00 58.22 113 THR A CA 1
ATOM 902 C C . THR A 1 113 ? 15.012 2.570 -7.766 1.00 58.22 113 THR A C 1
ATOM 904 O O . THR A 1 113 ? 15.407 1.759 -8.605 1.00 58.22 113 THR A O 1
ATOM 907 N N . ILE A 1 114 ? 14.633 3.807 -8.110 1.00 55.56 114 ILE A N 1
ATOM 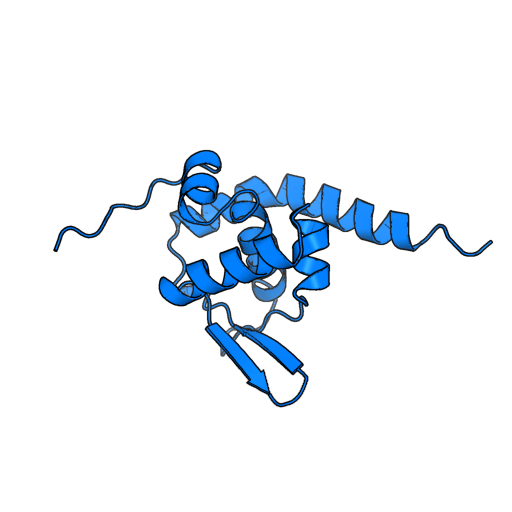908 C CA . ILE A 1 114 ? 14.671 4.328 -9.485 1.00 55.56 114 ILE A CA 1
ATOM 909 C C . ILE A 1 114 ? 16.115 4.607 -9.930 1.00 55.56 114 ILE A C 1
ATOM 911 O O . ILE A 1 114 ? 16.476 4.288 -11.062 1.00 55.56 114 ILE A O 1
ATOM 915 N N . THR A 1 115 ? 16.954 5.184 -9.064 1.00 50.88 115 THR A N 1
ATOM 916 C CA . THR A 1 115 ? 18.356 5.491 -9.388 1.00 50.88 115 THR A CA 1
ATOM 917 C C . THR A 1 115 ? 19.238 4.247 -9.402 1.00 50.88 115 THR A C 1
ATOM 919 O O . THR A 1 115 ? 20.079 4.135 -10.293 1.00 50.88 115 THR A O 1
ATOM 922 N N . SER A 1 116 ? 19.011 3.268 -8.519 1.00 45.91 116 SER A N 1
ATOM 923 C CA . SER A 1 116 ? 19.715 1.976 -8.575 1.00 45.91 116 SER A CA 1
ATOM 924 C C . SER A 1 116 ? 19.363 1.170 -9.830 1.00 45.91 116 SER A C 1
ATOM 926 O O . SER A 1 116 ? 20.222 0.487 -10.382 1.00 45.91 116 SER A O 1
ATOM 928 N N . SER A 1 117 ? 18.143 1.328 -10.354 1.00 45.28 117 SER A N 1
ATOM 929 C CA . SER A 1 117 ? 17.718 0.720 -11.623 1.00 45.28 117 SER A CA 1
ATOM 930 C C . SER A 1 117 ? 18.287 1.421 -12.869 1.00 45.28 117 SER A C 1
ATOM 932 O O . SER A 1 117 ? 18.137 0.903 -13.972 1.00 45.28 117 SER A O 1
ATOM 934 N N . LYS A 1 118 ? 18.941 2.586 -12.723 1.00 41.97 118 LYS A N 1
ATOM 935 C CA . LYS A 1 118 ? 19.502 3.378 -13.836 1.00 41.97 118 LYS A CA 1
ATOM 936 C C . LYS A 1 118 ? 21.025 3.262 -14.013 1.00 41.97 118 LYS A C 1
ATOM 938 O O . LYS A 1 118 ? 21.538 3.830 -14.969 1.00 41.97 118 LYS A O 1
ATOM 943 N N . MET A 1 119 ? 21.743 2.529 -13.154 1.00 41.03 119 MET A N 1
ATOM 944 C CA . MET A 1 119 ? 23.215 2.377 -13.216 1.00 41.03 119 MET A CA 1
ATOM 945 C C . MET A 1 119 ? 23.705 1.011 -13.733 1.00 41.03 119 MET A C 1
ATOM 947 O O . MET A 1 119 ? 24.807 0.583 -13.407 1.00 41.03 119 MET A O 1
ATOM 951 N N . VAL A 1 120 ? 22.923 0.312 -14.556 1.00 43.41 120 VAL A N 1
ATOM 952 C CA . VAL A 1 120 ? 23.397 -0.917 -15.219 1.00 43.41 120 VAL A CA 1
ATOM 953 C C . VAL A 1 120 ? 23.198 -0.801 -16.722 1.00 43.41 120 VAL A C 1
ATOM 955 O O . VAL A 1 120 ? 22.455 -1.586 -17.272 1.00 43.41 120 VAL A O 1
ATOM 958 N N . PHE A 1 121 ? 23.792 0.207 -17.365 1.00 39.94 121 PHE A N 1
ATOM 959 C CA . PHE A 1 121 ? 24.139 0.206 -18.797 1.00 39.94 121 PHE A CA 1
ATOM 960 C C . PHE A 1 121 ? 25.072 1.396 -19.083 1.00 39.94 121 PHE A C 1
ATOM 962 O O . PHE A 1 121 ? 24.605 2.483 -19.418 1.00 39.94 121 PHE A O 1
ATOM 969 N N . ALA A 1 122 ? 26.378 1.187 -18.912 1.00 33.69 122 ALA A N 1
ATOM 970 C CA . ALA A 1 122 ? 27.460 1.872 -19.625 1.00 33.69 122 ALA A CA 1
ATOM 971 C C . ALA A 1 122 ? 28.749 1.063 -19.443 1.00 33.69 122 ALA A C 1
ATOM 973 O O . ALA A 1 122 ? 29.044 0.716 -18.277 1.00 33.69 122 ALA A O 1
#